Protein AF-A0A925W7M5-F1 (afdb_monomer_lite)

Structure (mmCIF, N/CA/C/O backbone):
data_AF-A0A925W7M5-F1
#
_entry.id   AF-A0A925W7M5-F1
#
loop_
_atom_site.group_PDB
_atom_site.id
_atom_site.type_symbol
_atom_site.label_atom_id
_atom_site.label_alt_id
_atom_site.label_comp_id
_atom_site.label_asym_id
_atom_site.label_entity_id
_atom_site.label_seq_id
_atom_site.pdbx_PDB_ins_code
_atom_site.Cartn_x
_atom_site.Cartn_y
_atom_site.Cartn_z
_atom_site.occupancy
_atom_site.B_iso_or_equiv
_atom_site.auth_seq_id
_atom_site.auth_comp_id
_atom_site.auth_asym_id
_atom_site.auth_atom_id
_atom_site.pdbx_PDB_model_num
ATOM 1 N N . MET A 1 1 ? 21.782 16.956 -13.438 1.00 51.31 1 MET A N 1
ATOM 2 C CA . MET A 1 1 ? 21.193 15.953 -12.531 1.00 51.31 1 MET A CA 1
ATOM 3 C C . MET A 1 1 ? 21.234 14.635 -13.271 1.00 51.31 1 MET A C 1
ATOM 5 O O . MET A 1 1 ? 20.651 14.574 -14.343 1.00 51.31 1 MET A O 1
ATOM 9 N N . SER A 1 2 ? 22.010 13.661 -12.798 1.00 62.97 2 SER A N 1
ATOM 10 C CA . SER A 1 2 ? 22.033 12.327 -13.411 1.00 62.97 2 SER A CA 1
ATOM 11 C C . SER A 1 2 ? 20.730 11.609 -13.080 1.00 62.97 2 SER A C 1
ATOM 13 O O . SER A 1 2 ? 20.288 11.676 -11.933 1.00 62.97 2 SER A O 1
ATOM 15 N N . GLU A 1 3 ? 20.113 10.970 -14.073 1.00 61.09 3 GLU A N 1
ATOM 16 C CA . GLU A 1 3 ? 18.951 10.110 -13.848 1.00 61.09 3 GLU A CA 1
ATOM 17 C C . GLU A 1 3 ? 19.309 8.995 -12.855 1.00 61.09 3 GLU A C 1
ATOM 19 O O . GLU A 1 3 ? 20.452 8.518 -12.865 1.00 61.09 3 GLU A O 1
ATOM 24 N N . PRO A 1 4 ? 18.378 8.584 -11.976 1.00 63.00 4 PRO A N 1
ATOM 25 C CA . PRO A 1 4 ? 18.624 7.460 -11.092 1.00 63.00 4 PRO A CA 1
ATOM 26 C C . PRO A 1 4 ? 18.860 6.206 -11.936 1.00 63.00 4 PRO A C 1
ATOM 28 O O . PRO A 1 4 ? 18.035 5.848 -12.777 1.00 63.00 4 PRO A O 1
ATOM 31 N N . ASP A 1 5 ? 19.980 5.525 -11.704 1.00 63.38 5 ASP A N 1
ATOM 32 C CA . ASP A 1 5 ? 20.221 4.209 -12.282 1.00 63.38 5 ASP A CA 1
ATOM 33 C C . ASP A 1 5 ? 19.330 3.185 -11.569 1.00 63.38 5 ASP A C 1
ATOM 35 O O . ASP A 1 5 ? 19.698 2.578 -10.560 1.00 63.38 5 ASP A O 1
ATOM 39 N N . PHE A 1 6 ? 18.117 3.017 -12.095 1.00 57.97 6 PHE A N 1
ATOM 40 C CA . PHE A 1 6 ? 17.167 2.035 -11.589 1.00 57.97 6 PHE A CA 1
ATOM 41 C C . PHE A 1 6 ? 17.628 0.588 -11.826 1.00 57.97 6 PHE A C 1
ATOM 43 O O . PHE A 1 6 ? 17.089 -0.324 -11.198 1.00 57.97 6 PHE A O 1
ATOM 50 N N . SER A 1 7 ? 18.649 0.352 -12.665 1.00 60.69 7 SER A N 1
ATOM 51 C CA . SER A 1 7 ? 19.155 -0.999 -12.939 1.00 60.69 7 SER A CA 1
ATOM 52 C C . SER A 1 7 ? 19.812 -1.638 -11.713 1.00 60.69 7 SER A C 1
ATOM 54 O O . SER A 1 7 ? 19.742 -2.854 -11.546 1.00 60.69 7 SER A O 1
ATOM 56 N N . ALA A 1 8 ? 20.343 -0.826 -10.793 1.00 58.53 8 ALA A N 1
ATOM 57 C CA . ALA A 1 8 ? 20.885 -1.292 -9.518 1.00 58.53 8 ALA A CA 1
ATOM 58 C C . ALA A 1 8 ? 19.806 -1.865 -8.576 1.00 58.53 8 ALA A C 1
ATOM 60 O O . ALA A 1 8 ? 20.105 -2.736 -7.758 1.00 58.53 8 ALA A O 1
ATOM 61 N N . TYR A 1 9 ? 18.551 -1.413 -8.704 1.00 57.00 9 TYR A N 1
ATOM 62 C CA . TYR A 1 9 ? 17.402 -1.960 -7.969 1.00 57.00 9 TYR A CA 1
ATOM 63 C C . TYR A 1 9 ? 16.787 -3.181 -8.661 1.00 57.00 9 TYR A C 1
ATOM 65 O O . TYR A 1 9 ? 16.154 -4.006 -8.008 1.00 57.00 9 TYR A O 1
ATOM 73 N N . LEU A 1 10 ? 17.016 -3.335 -9.966 1.00 61.12 10 LEU A N 1
ATOM 74 C CA . LEU A 1 10 ? 16.623 -4.502 -10.760 1.00 61.12 10 LEU A CA 1
ATOM 75 C C . LEU A 1 10 ? 17.693 -5.603 -10.693 1.00 61.12 10 LEU A C 1
ATOM 77 O O . LEU A 1 10 ? 17.989 -6.238 -11.705 1.00 61.12 10 LEU A O 1
ATOM 81 N N . GLY A 1 11 ? 18.308 -5.778 -9.514 1.00 51.50 11 GLY A N 1
ATOM 82 C CA . GLY A 1 11 ? 19.455 -6.654 -9.280 1.00 51.50 11 GLY A CA 1
ATOM 83 C C . GLY A 1 11 ? 19.344 -7.979 -10.032 1.00 51.50 11 GLY A C 1
ATOM 84 O O . GLY A 1 11 ? 18.283 -8.603 -10.017 1.00 51.50 11 GLY A O 1
ATOM 85 N N . GLY A 1 12 ? 20.445 -8.359 -10.695 1.00 54.88 12 GLY A N 1
ATOM 86 C CA . GLY A 1 12 ? 20.579 -9.448 -11.669 1.00 54.88 12 GLY A CA 1
ATOM 87 C C . GLY A 1 12 ? 20.038 -10.800 -11.211 1.00 54.88 12 GLY A C 1
ATOM 88 O O . GLY A 1 12 ? 20.781 -11.717 -10.876 1.00 54.88 12 GLY A O 1
ATOM 89 N N . THR A 1 13 ? 18.724 -10.912 -11.237 1.00 57.00 13 THR A N 1
ATOM 90 C CA . THR A 1 13 ? 17.946 -12.117 -11.032 1.00 57.00 13 THR A CA 1
ATOM 91 C C . THR A 1 13 ? 17.391 -12.466 -12.397 1.00 57.00 13 THR A C 1
ATOM 93 O O . THR A 1 13 ? 16.934 -11.579 -13.119 1.00 57.00 13 THR A O 1
ATOM 96 N N . ASP A 1 14 ? 17.503 -13.735 -12.791 1.00 63.81 14 ASP A N 1
ATOM 97 C CA . ASP A 1 14 ? 16.823 -14.263 -13.972 1.00 63.81 14 ASP A CA 1
ATOM 98 C C . ASP A 1 14 ? 15.441 -13.627 -14.066 1.00 63.81 14 ASP A C 1
ATOM 100 O O . ASP A 1 14 ? 14.676 -13.724 -13.107 1.00 63.81 14 ASP A O 1
ATOM 104 N N . ALA A 1 15 ? 15.156 -12.919 -15.163 1.00 67.06 15 ALA A N 1
ATOM 105 C CA . ALA A 1 15 ? 13.895 -12.214 -15.335 1.00 67.06 15 ALA A CA 1
ATOM 106 C C . ALA A 1 15 ? 12.753 -13.227 -15.196 1.00 67.06 15 ALA A C 1
ATOM 108 O O . ALA A 1 15 ? 12.452 -13.984 -16.119 1.00 67.06 15 ALA A O 1
ATOM 109 N N . VAL A 1 16 ? 12.168 -13.300 -14.001 1.00 77.69 16 VAL A N 1
ATOM 110 C CA . VAL A 1 16 ? 11.096 -14.239 -13.709 1.00 77.69 16 VAL A CA 1
ATOM 111 C C . VAL A 1 16 ? 9.851 -13.685 -14.395 1.00 77.69 16 VAL A C 1
ATOM 113 O O . VAL A 1 16 ? 9.493 -12.534 -14.130 1.00 77.69 16 VAL A O 1
ATOM 116 N N . PRO A 1 17 ? 9.180 -14.460 -15.267 1.00 85.19 17 PRO A N 1
ATOM 117 C CA . PRO A 1 17 ? 7.924 -14.030 -15.861 1.00 85.19 17 PRO A CA 1
ATOM 118 C C . PRO A 1 17 ? 6.929 -13.615 -14.776 1.00 85.19 17 PRO A C 1
ATOM 120 O O . PRO A 1 17 ? 6.880 -14.224 -13.702 1.00 85.19 17 PRO A O 1
ATOM 123 N N . VAL A 1 18 ? 6.125 -12.591 -15.055 1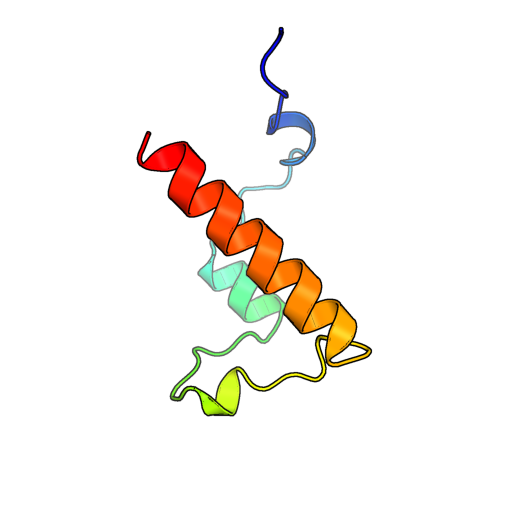.00 83.56 18 VAL A N 1
ATOM 124 C CA . VAL A 1 18 ? 5.154 -12.039 -14.097 1.00 83.56 18 VAL A CA 1
ATOM 125 C C . VAL A 1 18 ? 4.214 -13.128 -13.573 1.00 83.56 18 VAL A C 1
ATOM 127 O O . VAL A 1 18 ? 3.897 -13.160 -12.387 1.00 83.56 18 VAL A O 1
ATOM 130 N N . GLU A 1 19 ? 3.834 -14.076 -14.425 1.00 85.00 19 GLU A N 1
ATOM 131 C CA . GLU A 1 19 ? 2.976 -15.212 -14.085 1.00 85.00 19 GLU A CA 1
ATOM 132 C C . GLU A 1 19 ? 3.644 -16.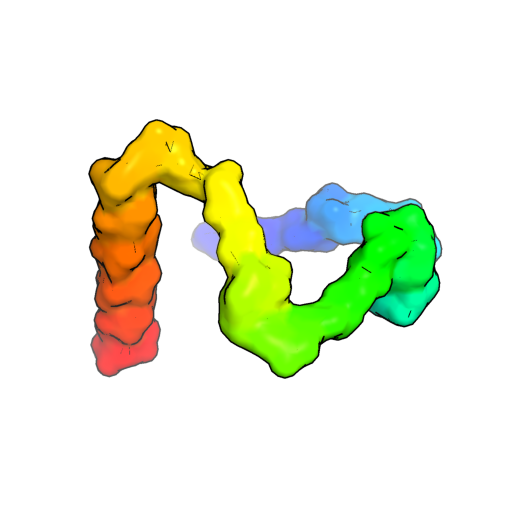149 -13.071 1.00 85.00 19 GLU A C 1
ATOM 134 O O . GLU A 1 19 ? 3.001 -16.652 -12.147 1.00 85.00 19 GLU A O 1
ATOM 139 N N . GLU A 1 20 ? 4.952 -16.363 -13.214 1.00 87.44 20 GLU A N 1
ATOM 140 C CA . GLU A 1 20 ? 5.733 -17.193 -12.302 1.00 87.44 20 GLU A CA 1
ATOM 141 C C . GLU A 1 20 ? 5.940 -16.495 -10.951 1.00 87.44 20 GLU A C 1
ATOM 143 O O . GLU A 1 20 ? 5.847 -17.144 -9.906 1.00 87.44 20 GLU A O 1
ATOM 148 N N . LEU A 1 21 ? 6.141 -15.174 -10.942 1.00 87.19 21 LEU A N 1
ATOM 149 C CA . LEU A 1 21 ? 6.156 -14.380 -9.709 1.00 87.19 21 LEU A CA 1
ATOM 150 C C . LEU A 1 21 ? 4.80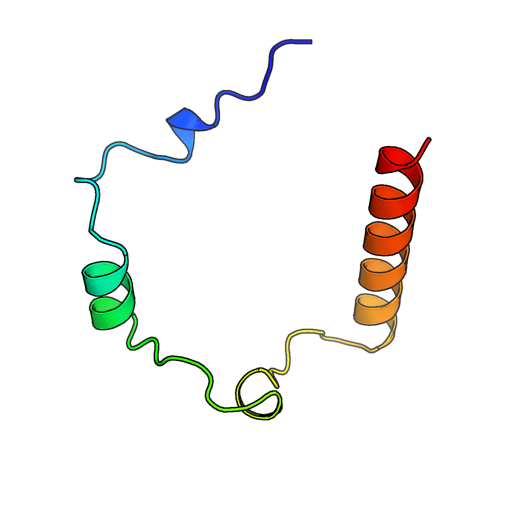3 -14.429 -8.993 1.00 87.19 21 LEU A C 1
ATOM 152 O O . LEU A 1 21 ? 4.763 -14.703 -7.792 1.00 87.19 21 LEU A O 1
ATOM 156 N N . ALA A 1 22 ? 3.704 -14.234 -9.726 1.00 86.38 22 ALA A N 1
ATOM 157 C CA . ALA A 1 22 ? 2.354 -14.283 -9.176 1.00 86.38 22 ALA A CA 1
ATOM 158 C C . ALA A 1 22 ? 2.063 -15.647 -8.535 1.00 86.38 22 ALA A C 1
ATOM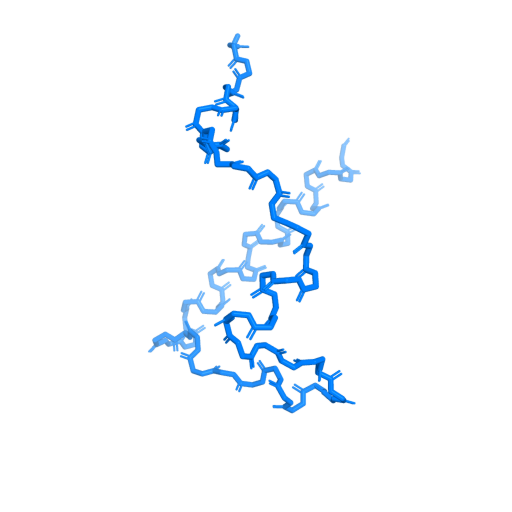 160 O O . ALA A 1 22 ? 1.585 -15.713 -7.401 1.00 86.38 22 ALA A O 1
ATOM 161 N N . ARG A 1 23 ? 2.442 -16.741 -9.211 1.00 85.94 23 ARG A N 1
ATOM 162 C CA . ARG A 1 23 ? 2.318 -18.105 -8.683 1.00 85.94 23 ARG A CA 1
ATOM 163 C C . ARG A 1 23 ? 3.116 -18.302 -7.393 1.00 85.94 23 ARG A C 1
ATOM 165 O O . ARG A 1 23 ? 2.579 -18.858 -6.439 1.00 85.94 23 ARG A O 1
ATOM 172 N N . ARG A 1 24 ? 4.375 -17.850 -7.345 1.00 91.25 24 ARG A N 1
ATOM 173 C CA . ARG A 1 24 ? 5.248 -17.980 -6.159 1.00 91.25 24 ARG A CA 1
ATOM 174 C C . ARG A 1 24 ? 4.735 -17.201 -4.955 1.00 91.25 24 ARG A C 1
ATOM 176 O O . ARG A 1 24 ? 4.866 -17.668 -3.831 1.00 91.25 24 ARG A O 1
ATOM 183 N N . GLN A 1 25 ? 4.165 -16.027 -5.198 1.00 87.44 25 GLN A N 1
ATOM 184 C CA . GLN A 1 25 ? 3.633 -15.150 -4.156 1.00 87.44 25 GLN A CA 1
ATOM 185 C C . GLN A 1 25 ? 2.176 -15.479 -3.793 1.00 87.44 25 GLN A C 1
ATOM 187 O O . GLN A 1 25 ? 1.609 -14.851 -2.905 1.00 87.44 25 GLN A O 1
ATOM 192 N N . GLY A 1 26 ? 1.555 -16.456 -4.467 1.00 88.38 26 GLY A N 1
ATOM 193 C CA . GLY A 1 26 ? 0.154 -16.816 -4.247 1.00 88.38 26 GLY A CA 1
ATOM 194 C C . GLY A 1 26 ? -0.827 -15.703 -4.625 1.00 88.38 26 GLY A C 1
ATOM 195 O O . GLY A 1 26 ? -1.956 -15.684 -4.133 1.00 88.38 26 GLY A O 1
ATOM 196 N N . VAL A 1 27 ? -0.406 -14.773 -5.486 1.00 88.00 27 VAL A N 1
ATOM 197 C CA . VAL A 1 27 ? -1.221 -13.641 -5.927 1.00 88.00 27 VAL A CA 1
ATOM 198 C C . VAL A 1 27 ? -2.336 -14.161 -6.824 1.00 88.00 27 VAL A C 1
ATOM 200 O O . VAL A 1 27 ? -2.107 -14.951 -7.742 1.00 88.00 27 VAL A O 1
ATOM 203 N N . ARG A 1 28 ? -3.562 -13.704 -6.566 1.00 84.31 28 ARG A N 1
ATOM 204 C CA . ARG A 1 28 ? -4.726 -13.983 -7.409 1.00 84.31 28 ARG A CA 1
ATOM 205 C C . ARG A 1 28 ? -5.235 -12.679 -8.019 1.00 84.31 28 ARG A C 1
ATOM 207 O O . ARG A 1 28 ? -5.167 -11.653 -7.344 1.00 84.31 28 ARG A O 1
ATOM 214 N N . PRO A 1 29 ? -5.750 -12.699 -9.261 1.00 85.12 29 PRO A N 1
ATOM 215 C CA . PRO A 1 29 ? -6.416 -11.535 -9.832 1.00 85.12 29 PRO A CA 1
ATOM 216 C C . PRO A 1 29 ? -7.557 -11.065 -8.925 1.00 85.12 29 PRO A C 1
ATOM 218 O O . PRO A 1 29 ? -8.346 -11.890 -8.459 1.00 85.12 29 PRO A O 1
ATOM 221 N N . ALA A 1 30 ? -7.650 -9.756 -8.696 1.00 88.12 30 ALA A N 1
ATOM 222 C CA . ALA A 1 30 ? -8.791 -9.162 -8.008 1.00 88.12 30 ALA A CA 1
ATOM 223 C C . ALA A 1 30 ? -10.040 -9.285 -8.896 1.00 88.12 30 ALA A C 1
ATOM 225 O O . ALA A 1 30 ? -10.008 -8.910 -10.070 1.00 88.12 30 ALA A O 1
ATOM 226 N N . ALA A 1 31 ? -11.131 -9.821 -8.351 1.00 91.38 31 ALA A N 1
ATOM 227 C CA . ALA A 1 31 ? -12.412 -9.943 -9.044 1.00 91.38 31 ALA A CA 1
ATOM 228 C C . ALA A 1 31 ? -13.329 -8.741 -8.761 1.00 91.38 31 ALA A C 1
ATOM 230 O O . ALA A 1 31 ? -14.284 -8.496 -9.499 1.00 91.38 31 ALA A O 1
ATOM 231 N N . SER A 1 32 ? -13.043 -7.993 -7.695 1.00 89.81 32 SER A N 1
ATOM 232 C CA . SER A 1 32 ? -13.821 -6.849 -7.235 1.00 89.81 32 SER A CA 1
ATOM 233 C C . SER A 1 32 ? -12.946 -5.816 -6.520 1.00 89.81 32 SER A C 1
ATOM 235 O O . SER A 1 32 ? -11.808 -6.088 -6.144 1.00 89.81 32 SER A O 1
ATOM 237 N N . LEU A 1 33 ? -13.499 -4.620 -6.297 1.00 84.62 33 LEU A N 1
ATOM 238 C CA . LEU A 1 33 ? -12.855 -3.603 -5.457 1.00 84.62 33 LEU A CA 1
ATOM 239 C C . LEU A 1 33 ? -12.742 -4.049 -3.994 1.00 84.62 33 LEU A C 1
ATOM 241 O O . LEU A 1 33 ? -11.826 -3.615 -3.301 1.00 84.62 33 LEU A O 1
ATOM 245 N N . ASP A 1 34 ? -13.638 -4.923 -3.534 1.00 85.62 34 ASP A N 1
ATOM 246 C CA . ASP A 1 34 ? -13.586 -5.451 -2.171 1.00 85.62 34 ASP A CA 1
ATOM 247 C C . ASP A 1 34 ? -12.344 -6.318 -1.942 1.00 85.62 34 ASP A C 1
ATOM 249 O O . ASP A 1 34 ? -11.785 -6.283 -0.851 1.00 85.62 34 ASP A O 1
ATOM 253 N N . ASP A 1 35 ? -11.844 -7.001 -2.977 1.00 87.56 35 ASP A N 1
ATOM 254 C CA . ASP A 1 35 ? -10.602 -7.786 -2.901 1.00 87.56 35 ASP A CA 1
ATOM 255 C C . ASP A 1 35 ? -9.352 -6.911 -2.703 1.00 87.56 35 ASP A C 1
ATOM 257 O O . ASP A 1 35 ? -8.300 -7.412 -2.311 1.00 87.56 35 ASP A O 1
ATOM 261 N N . LEU A 1 36 ? -9.456 -5.608 -2.986 1.00 83.38 36 LEU A N 1
ATOM 262 C CA . LEU A 1 36 ? -8.377 -4.635 -2.805 1.00 83.38 36 LEU A CA 1
ATOM 263 C C . LEU A 1 36 ? -8.429 -3.947 -1.436 1.00 83.38 36 LEU A C 1
ATOM 265 O O . LEU A 1 36 ? -7.552 -3.139 -1.130 1.00 83.38 36 LEU A O 1
ATOM 269 N N . ARG A 1 37 ? -9.446 -4.232 -0.610 1.00 82.00 37 ARG A N 1
ATOM 270 C CA . ARG A 1 37 ? -9.523 -3.689 0.748 1.00 82.00 37 ARG A CA 1
ATOM 271 C C . ARG A 1 37 ? -8.444 -4.333 1.609 1.00 82.00 37 ARG A C 1
ATOM 273 O O . ARG A 1 37 ? -8.504 -5.517 1.922 1.00 82.00 37 ARG A O 1
ATOM 280 N N . ALA A 1 38 ? -7.484 -3.521 2.021 1.00 80.88 38 ALA A N 1
ATOM 281 C CA . ALA A 1 38 ? -6.452 -3.884 2.973 1.00 80.88 38 ALA A CA 1
ATOM 282 C C . ALA A 1 38 ? -6.349 -2.791 4.035 1.00 80.88 38 ALA A C 1
ATOM 284 O O . ALA A 1 38 ? -6.631 -1.622 3.757 1.00 80.88 38 ALA A O 1
ATOM 285 N N . ASP A 1 39 ? -5.929 -3.185 5.232 1.00 84.50 39 ASP A N 1
ATOM 286 C CA . ASP A 1 39 ? -5.545 -2.249 6.286 1.00 84.50 39 ASP A CA 1
ATOM 287 C C . ASP A 1 39 ? -4.142 -1.721 5.964 1.00 84.50 39 ASP A C 1
ATOM 289 O O . ASP A 1 39 ? -3.132 -2.219 6.454 1.00 84.50 39 ASP A O 1
ATOM 293 N N . LEU A 1 40 ? -4.087 -0.847 4.957 1.00 85.94 40 LEU A N 1
ATOM 294 C CA . LEU A 1 40 ? -2.839 -0.328 4.398 1.00 85.94 40 LEU A CA 1
ATOM 295 C C . LEU A 1 40 ? -2.354 0.919 5.143 1.00 85.94 40 LEU A C 1
ATOM 297 O O . LEU A 1 40 ? -1.174 1.242 5.073 1.00 85.94 40 LEU A O 1
ATOM 301 N N . TRP A 1 41 ? -3.274 1.617 5.805 1.00 89.62 41 TRP A N 1
ATOM 302 C CA . TRP A 1 41 ? -3.038 2.903 6.442 1.00 89.62 41 TRP A CA 1
ATOM 303 C C . TRP A 1 41 ? -3.247 2.760 7.936 1.00 89.62 41 TRP A C 1
ATOM 305 O O . TRP A 1 41 ? -4.308 2.316 8.369 1.00 89.62 41 TRP A O 1
ATOM 315 N N . ASP A 1 42 ? -2.280 3.220 8.719 1.00 90.19 42 ASP A N 1
ATOM 316 C CA . ASP A 1 42 ? -2.382 3.184 10.177 1.00 90.19 42 ASP A CA 1
ATOM 317 C C . ASP A 1 42 ? -3.399 4.225 10.692 1.00 90.19 42 ASP A C 1
ATOM 319 O O . ASP A 1 42 ? -3.813 4.196 11.855 1.00 90.19 42 ASP A O 1
ATOM 323 N N . SER A 1 43 ? -3.802 5.178 9.838 1.00 92.50 43 SER A N 1
ATOM 324 C CA . SER A 1 43 ? -4.825 6.184 10.141 1.00 92.50 43 SER A CA 1
ATOM 325 C C . SER A 1 43 ? -5.411 6.864 8.896 1.00 92.50 43 SER A C 1
ATOM 327 O O . SER A 1 43 ? -4.759 6.969 7.857 1.00 92.50 43 SER A O 1
ATOM 329 N N . ASP A 1 44 ? -6.603 7.453 9.043 1.00 91.44 44 ASP A N 1
ATOM 330 C CA . ASP A 1 44 ? -7.220 8.304 8.010 1.00 91.44 44 ASP A CA 1
ATOM 331 C C . ASP A 1 44 ? -6.335 9.505 7.627 1.00 91.44 44 ASP A C 1
ATOM 333 O O . ASP A 1 44 ? -6.329 9.942 6.478 1.00 91.44 44 ASP A O 1
ATOM 337 N N . GLN A 1 45 ? -5.541 10.023 8.572 1.00 95.62 45 GLN A N 1
ATOM 338 C CA . GLN A 1 45 ? -4.616 11.130 8.321 1.00 95.62 45 GLN A CA 1
ATOM 339 C C . GLN A 1 45 ? -3.508 10.743 7.331 1.00 95.62 45 GLN A C 1
ATOM 341 O O . GLN A 1 45 ? -3.088 11.567 6.517 1.00 95.62 45 GLN A O 1
ATOM 346 N N . GLU A 1 46 ? -3.026 9.503 7.406 1.00 95.06 46 GLU A N 1
ATOM 347 C CA . GLU A 1 46 ? -2.012 8.980 6.491 1.00 95.06 46 GLU A CA 1
ATOM 348 C C . GLU A 1 46 ? -2.577 8.844 5.071 1.00 95.06 46 GLU A C 1
ATOM 350 O O . GLU A 1 46 ? -1.967 9.312 4.106 1.00 95.06 46 GLU A O 1
ATOM 355 N N . LEU A 1 47 ? -3.799 8.312 4.959 1.00 93.06 47 LEU A N 1
ATOM 356 C CA . LEU A 1 47 ? -4.539 8.254 3.700 1.00 93.06 47 LEU A CA 1
ATOM 357 C C . LEU A 1 47 ? -4.732 9.654 3.095 1.00 93.06 47 LEU A C 1
ATOM 359 O O . LEU A 1 47 ? -4.488 9.853 1.902 1.00 93.06 47 LEU A O 1
ATOM 363 N N . ASP A 1 48 ? -5.138 10.638 3.897 1.00 95.06 48 ASP A N 1
ATOM 364 C CA . ASP A 1 48 ? -5.332 12.014 3.433 1.00 95.06 48 ASP A CA 1
ATOM 365 C C . ASP A 1 48 ? -4.031 12.645 2.920 1.00 95.06 48 ASP A C 1
ATOM 367 O O . ASP A 1 48 ? -4.037 13.317 1.881 1.00 95.06 48 ASP A O 1
ATOM 371 N N . ALA A 1 49 ? -2.910 12.403 3.606 1.00 96.25 49 ALA A N 1
ATOM 372 C CA . ALA A 1 49 ? -1.596 12.877 3.183 1.0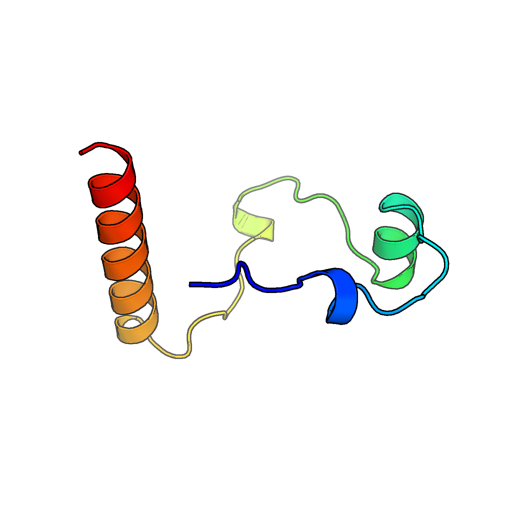0 96.25 49 ALA A CA 1
ATOM 373 C C . ALA A 1 49 ? -1.190 12.279 1.826 1.00 96.25 49 ALA A C 1
ATOM 375 O O . ALA A 1 49 ? -0.785 13.018 0.925 1.00 96.25 49 ALA A O 1
ATOM 376 N N . PHE A 1 50 ? -1.381 10.969 1.638 1.00 94.06 50 PHE A N 1
ATOM 377 C CA . PHE A 1 50 ? -1.132 10.306 0.357 1.00 94.06 50 PHE A CA 1
ATOM 378 C C . PHE A 1 50 ? -2.008 10.873 -0.769 1.00 94.06 50 PHE A C 1
ATOM 380 O O . PHE A 1 50 ? -1.527 11.176 -1.862 1.00 94.06 50 PHE A O 1
ATOM 387 N N . LEU A 1 51 ? -3.303 11.073 -0.511 1.00 95.75 51 LEU A N 1
ATOM 388 C CA . LEU A 1 51 ? -4.217 11.632 -1.509 1.00 95.75 51 LEU A CA 1
ATOM 389 C C . LEU A 1 51 ? -3.866 13.076 -1.888 1.00 95.75 51 LEU A C 1
ATOM 391 O O . LEU A 1 51 ? -4.125 13.483 -3.025 1.00 95.75 51 LEU A O 1
ATOM 395 N N . ALA A 1 52 ? -3.318 13.866 -0.962 1.00 96.62 52 ALA A N 1
ATOM 396 C CA . ALA A 1 52 ? -2.839 15.213 -1.255 1.00 96.62 52 ALA A CA 1
ATOM 397 C C . ALA A 1 52 ? -1.646 15.185 -2.222 1.00 96.62 52 ALA A C 1
ATOM 399 O O . ALA A 1 52 ? -1.689 15.887 -3.236 1.00 96.62 52 ALA A O 1
ATOM 400 N N . ASP A 1 53 ? -0.661 14.323 -1.958 1.00 96.19 53 ASP A N 1
ATOM 401 C CA . ASP A 1 53 ? 0.529 14.143 -2.798 1.00 96.19 53 ASP A CA 1
ATOM 402 C C . ASP A 1 53 ? 0.155 13.701 -4.222 1.00 96.19 53 ASP A C 1
ATOM 404 O O . ASP A 1 53 ? 0.463 14.391 -5.192 1.00 96.19 53 ASP A O 1
ATOM 408 N N . VAL A 1 54 ? -0.672 12.656 -4.366 1.00 95.56 54 VAL A N 1
ATOM 409 C CA . VAL A 1 54 ? -1.143 12.168 -5.681 1.00 95.56 54 VAL A CA 1
ATOM 410 C C . VAL A 1 54 ? -1.836 13.268 -6.496 1.00 95.56 54 VAL A C 1
ATOM 412 O O . VAL A 1 54 ? -1.670 13.368 -7.717 1.00 95.56 54 VAL A O 1
ATOM 415 N N . ARG A 1 55 ? -2.647 14.111 -5.844 1.00 95.06 55 ARG A N 1
ATOM 416 C CA . ARG A 1 55 ? -3.334 15.233 -6.508 1.00 95.06 55 ARG A CA 1
ATOM 417 C C . ARG A 1 55 ? -2.372 16.345 -6.909 1.00 95.06 55 ARG A C 1
ATOM 419 O O . ARG A 1 55 ? -2.658 17.072 -7.862 1.00 95.06 55 ARG A O 1
ATOM 426 N N . GLU A 1 56 ? -1.294 16.543 -6.164 1.00 95.56 56 GLU A N 1
ATOM 427 C CA . GLU A 1 56 ? -0.239 17.483 -6.518 1.00 95.56 56 GLU A CA 1
ATOM 428 C C . GLU A 1 56 ? 0.577 16.968 -7.701 1.00 95.56 56 GLU A C 1
ATOM 430 O O . GLU A 1 56 ? 0.650 17.684 -8.699 1.00 95.56 56 GLU A O 1
ATOM 435 N N . SER A 1 57 ? 1.051 15.717 -7.671 1.00 92.75 57 SER A N 1
ATOM 436 C CA . SER A 1 57 ? 1.786 15.114 -8.794 1.00 92.75 57 SER A CA 1
ATOM 437 C C . SER A 1 57 ? 0.969 15.169 -10.084 1.00 92.75 57 SER A C 1
ATOM 439 O O . SER A 1 57 ? 1.440 15.654 -11.108 1.00 92.75 57 SER A O 1
ATOM 441 N N . ARG A 1 58 ? -0.317 14.793 -10.018 1.00 92.00 58 ARG A N 1
ATOM 442 C CA . ARG A 1 58 ? -1.204 14.848 -11.187 1.00 92.00 58 ARG A CA 1
ATOM 443 C C . ARG A 1 58 ? -1.387 16.266 -11.725 1.00 92.00 58 ARG A C 1
ATOM 445 O O . ARG A 1 58 ? -1.569 16.436 -12.924 1.00 92.00 58 ARG A O 1
ATOM 452 N N . ARG A 1 59 ? -1.416 17.284 -10.861 1.00 92.12 59 ARG A N 1
ATOM 453 C CA . ARG A 1 59 ? -1.513 18.681 -11.313 1.00 92.12 59 ARG A CA 1
ATOM 454 C C . ARG A 1 59 ? -0.202 19.169 -11.917 1.00 92.12 59 ARG A C 1
ATOM 456 O O . ARG A 1 59 ? -0.267 19.932 -12.871 1.00 92.12 59 ARG A O 1
ATOM 463 N N . ALA A 1 60 ? 0.935 18.737 -11.380 1.00 87.12 60 ALA A N 1
ATOM 464 C CA . ALA A 1 60 ? 2.251 19.073 -11.909 1.00 87.12 60 ALA A CA 1
ATOM 465 C C . ALA A 1 60 ? 2.463 18.496 -13.318 1.00 87.12 60 ALA A C 1
ATOM 467 O O . ALA A 1 60 ? 2.962 19.205 -14.178 1.00 87.12 60 ALA A O 1
ATOM 468 N N . ASP A 1 61 ? 1.993 17.272 -13.582 1.00 81.06 61 ASP A N 1
ATOM 469 C CA . ASP A 1 61 ? 2.068 16.648 -14.915 1.00 81.06 61 ASP A CA 1
ATOM 470 C C . ASP A 1 61 ? 1.154 17.308 -15.966 1.00 81.06 61 ASP A C 1
ATOM 472 O O . ASP A 1 61 ? 1.318 17.096 -17.167 1.00 81.06 61 ASP A O 1
ATOM 476 N N . LEU A 1 62 ? 0.148 18.072 -15.527 1.00 71.56 62 LEU A N 1
ATOM 477 C CA . LEU A 1 62 ? -0.808 18.764 -16.399 1.00 71.56 62 LEU A CA 1
ATOM 478 C C . LEU A 1 62 ? -0.423 20.226 -16.689 1.00 71.56 62 LEU A C 1
ATOM 480 O O . LEU A 1 62 ? -1.144 20.884 -17.445 1.00 71.56 62 LEU A O 1
ATOM 484 N N . ALA A 1 63 ? 0.647 20.736 -16.073 1.00 54.34 63 ALA A N 1
ATOM 485 C CA . ALA A 1 63 ? 1.135 22.112 -16.196 1.00 54.34 63 ALA A CA 1
ATOM 486 C C . ALA A 1 63 ? 2.349 22.199 -17.133 1.00 54.34 63 ALA A C 1
ATOM 488 O O . ALA A 1 63 ? 2.433 23.215 -17.862 1.00 54.34 63 ALA A O 1
#

Foldseek 3Di:
DDDPPCVVVVPDDDPQPPVRVC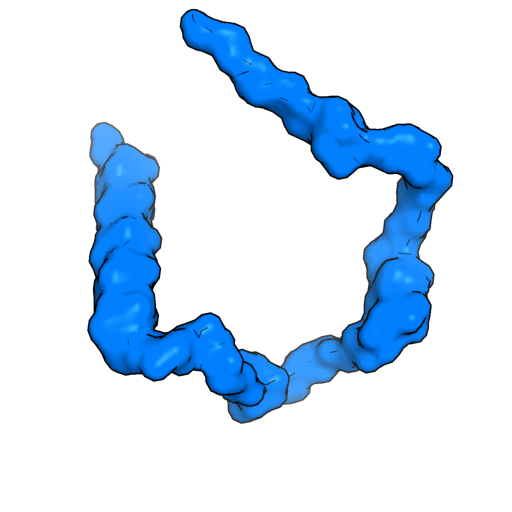VVVVNDDDPDVVSVDDPPDPDPVRVVVVVVVVVVVVVVVVD

Secondary structure (DSSP, 8-state):
-PPP-GGGTS-S-----HHHHHHHHT----SSSGGG-----SSHHHHHHHHHHHHHHHHHTT-

pLDDT: mean 81.22, std 13.91, range [51.31, 96.62]

Sequence (63 aa):
MSEPDFSAYLGGTDAVPVEELARRQGVRPAASLDDLRADLWDSDQELDAFLADVRESRRADLA

Radius of gyration: 17.42 Å; chains: 1; bounding box: 36×40×27 Å